Protein AF-A0A7J3AA14-F1 (afdb_monomer_lite)

Radius of gyration: 15.61 Å; chains: 1; bounding box: 32×30×57 Å

pLDDT: mean 88.44, std 18.76, range [37.75, 98.69]

Sequence (100 aa):
MSRGRYKMEKLEDYRTRTLDSYLNDPTFGKTFRDILKFCATPKTKDEIEQYIEKDLGITYEKYKVFAGYFIGALEASGGLRWDKDSRKWVATEVGKKAVS

Foldseek 3Di:
DDDDPPDDPVVVVLLDQALVNCLPPPPCNVVLLVLLVVQQDFAAPVRQQCCCCPVVVDDCVPPVDHSVVSVVSCCSNQQWDQDPVVRTIHGDPVNVVVND

Structure (mmCIF, N/CA/C/O backbone):
data_AF-A0A7J3AA14-F1
#
_entry.id   AF-A0A7J3AA14-F1
#
loop_
_atom_site.group_PDB
_atom_site.id
_atom_site.type_symbol
_atom_site.label_atom_id
_atom_site.label_alt_id
_atom_site.label_comp_id
_atom_site.label_asym_id
_atom_site.label_entity_id
_atom_site.label_seq_id
_atom_site.pdbx_PDB_ins_code
_atom_site.Cartn_x
_atom_site.Cartn_y
_atom_site.Cartn_z
_atom_site.occupancy
_atom_site.B_iso_or_equiv
_atom_site.auth_seq_id
_atom_site.auth_comp_id
_atom_site.auth_asym_id
_atom_site.auth_atom_id
_atom_site.pdbx_PDB_model_num
ATOM 1 N N . MET A 1 1 ? -3.426 -7.110 -48.583 1.00 37.75 1 MET A N 1
ATOM 2 C CA . MET A 1 1 ? -3.070 -5.913 -47.791 1.00 37.75 1 MET A CA 1
ATOM 3 C C . MET A 1 1 ? -3.564 -6.130 -46.371 1.00 37.75 1 MET A C 1
ATOM 5 O O . MET A 1 1 ? -4.766 -6.134 -46.135 1.00 37.75 1 MET A O 1
ATOM 9 N N . SER A 1 2 ? -2.642 -6.461 -45.468 1.00 40.31 2 SER A N 1
ATOM 10 C CA . SER A 1 2 ? -2.931 -6.848 -44.085 1.00 40.31 2 SER A CA 1
ATOM 11 C C . SER A 1 2 ? -3.360 -5.640 -43.256 1.00 40.31 2 SER A C 1
ATOM 13 O O . SER A 1 2 ? -2.662 -4.630 -43.220 1.00 40.31 2 SER A O 1
ATOM 15 N N . ARG A 1 3 ? -4.515 -5.750 -42.591 1.00 47.25 3 ARG A N 1
ATOM 16 C CA . ARG A 1 3 ? -4.997 -4.769 -41.610 1.00 47.25 3 ARG A CA 1
ATOM 17 C C . ARG A 1 3 ? -4.052 -4.759 -40.404 1.00 47.25 3 ARG A C 1
ATOM 19 O O . ARG A 1 3 ? -3.604 -5.813 -39.958 1.00 47.25 3 ARG A O 1
ATOM 26 N N . GLY A 1 4 ? -3.723 -3.559 -39.933 1.00 46.25 4 GLY A N 1
ATOM 27 C CA . GLY A 1 4 ? -2.657 -3.293 -38.971 1.00 46.25 4 GLY A CA 1
ATOM 28 C C . GLY A 1 4 ? -2.792 -4.063 -37.657 1.00 46.25 4 GLY A C 1
ATOM 29 O O . GLY A 1 4 ? -3.688 -3.799 -36.863 1.00 46.25 4 GLY A O 1
ATOM 30 N N . ARG A 1 5 ? -1.826 -4.950 -37.396 1.00 50.88 5 ARG A N 1
ATOM 31 C CA . ARG A 1 5 ? -1.525 -5.545 -36.081 1.00 50.88 5 ARG A CA 1
ATOM 32 C C . ARG A 1 5 ? -0.668 -4.604 -35.216 1.00 50.88 5 ARG A C 1
ATOM 34 O O . ARG A 1 5 ? 0.301 -5.029 -34.610 1.00 50.88 5 ARG A O 1
ATOM 41 N N . TYR A 1 6 ? -0.970 -3.311 -35.190 1.00 48.94 6 TYR A N 1
ATOM 42 C CA . TYR A 1 6 ? -0.150 -2.325 -34.474 1.00 48.94 6 TYR A CA 1
ATOM 43 C C . TYR A 1 6 ? -1.024 -1.420 -33.605 1.00 48.94 6 TYR A C 1
ATOM 45 O O . TYR A 1 6 ? -1.145 -0.239 -33.912 1.00 48.94 6 TYR A O 1
ATOM 53 N N . LYS A 1 7 ? -1.667 -1.969 -32.555 1.00 47.31 7 LYS A N 1
ATOM 54 C CA . LYS A 1 7 ? -2.078 -1.205 -31.344 1.00 47.31 7 LYS A CA 1
ATOM 55 C C . LYS A 1 7 ? -2.819 -1.975 -30.231 1.00 47.31 7 LYS A C 1
ATOM 57 O O . LYS A 1 7 ? -3.464 -1.331 -29.417 1.00 47.31 7 LYS A O 1
ATOM 62 N N . MET A 1 8 ? -2.746 -3.304 -30.147 1.00 38.84 8 MET A N 1
ATOM 63 C CA . MET A 1 8 ? -3.350 -4.040 -29.010 1.00 38.84 8 MET A CA 1
ATOM 64 C C . MET A 1 8 ? -2.323 -4.572 -28.003 1.00 38.84 8 MET A C 1
ATOM 66 O O . MET A 1 8 ? -2.647 -4.733 -26.837 1.00 38.84 8 MET A O 1
ATOM 70 N N . GLU A 1 9 ? -1.060 -4.723 -28.403 1.00 42.16 9 GLU A N 1
ATOM 71 C CA . GLU A 1 9 ? -0.020 -5.342 -27.567 1.00 42.16 9 GLU A CA 1
ATOM 72 C C . GLU A 1 9 ? 0.391 -4.479 -26.354 1.00 42.16 9 GLU A C 1
ATOM 74 O O . GLU A 1 9 ? 0.761 -4.993 -25.309 1.00 42.16 9 GLU A O 1
ATOM 79 N N . LYS A 1 10 ? 0.259 -3.144 -26.442 1.00 41.75 10 LYS A N 1
ATOM 80 C CA . LYS A 1 10 ? 0.667 -2.223 -25.359 1.00 41.75 10 LYS A CA 1
ATOM 81 C C . LYS A 1 10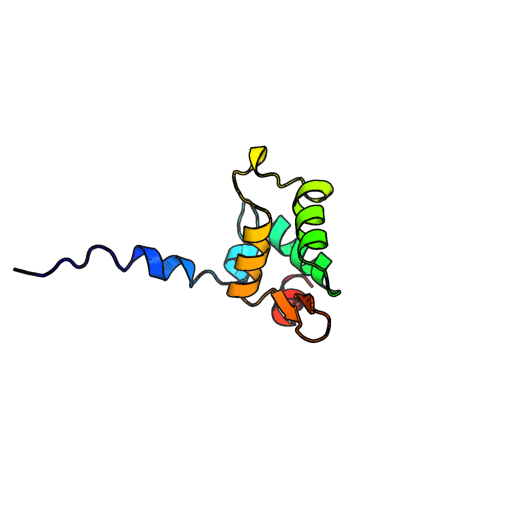 ? -0.359 -2.026 -24.237 1.00 41.75 10 LYS A C 1
ATOM 83 O O . LYS A 1 10 ? -0.016 -1.420 -23.227 1.00 41.75 10 LYS A O 1
ATOM 88 N N . LEU A 1 11 ? -1.604 -2.471 -24.412 1.00 43.41 11 LEU A N 1
ATOM 89 C CA . LEU A 1 11 ? -2.644 -2.368 -23.374 1.00 43.41 11 LEU A CA 1
ATOM 90 C C . LEU A 1 11 ? -2.772 -3.654 -22.549 1.00 43.41 11 LEU A C 1
ATOM 92 O O . LEU A 1 11 ? -3.245 -3.602 -21.415 1.00 43.41 11 LEU A O 1
ATOM 96 N N . GLU A 1 12 ? -2.327 -4.788 -23.090 1.00 44.38 12 GLU A N 1
ATOM 97 C CA . GLU A 1 12 ? -2.372 -6.086 -22.408 1.00 44.38 12 GLU A CA 1
ATOM 98 C C . GLU A 1 12 ? -1.289 -6.219 -21.323 1.00 44.38 12 GLU A C 1
ATOM 100 O O . GLU A 1 12 ? -1.503 -6.913 -20.331 1.00 44.38 12 GLU A O 1
ATOM 105 N N . ASP A 1 13 ? -0.194 -5.462 -21.431 1.00 47.88 13 ASP A N 1
ATOM 106 C CA . ASP A 1 13 ? 0.944 -5.515 -20.500 1.00 47.88 13 ASP A CA 1
ATOM 107 C C . ASP A 1 13 ? 0.665 -4.877 -19.121 1.00 47.88 13 ASP A C 1
ATOM 109 O O . ASP A 1 13 ? 1.344 -5.149 -18.132 1.00 47.88 13 ASP A O 1
ATOM 113 N N . TYR A 1 14 ? -0.375 -4.041 -19.012 1.00 47.16 14 TYR A N 1
ATOM 114 C CA . TYR A 1 14 ? -0.776 -3.439 -17.731 1.00 47.16 14 TYR A CA 1
ATOM 115 C C . TYR A 1 14 ? -1.551 -4.410 -16.823 1.00 47.16 14 TYR A C 1
ATOM 117 O O . TYR A 1 14 ? -1.778 -4.098 -15.654 1.00 47.16 14 TYR A O 1
ATOM 125 N N . ARG A 1 15 ? -1.966 -5.579 -17.336 1.00 52.62 15 ARG A N 1
ATOM 126 C CA . ARG A 1 15 ? -2.755 -6.583 -16.597 1.00 52.62 15 ARG A CA 1
ATOM 127 C C . ARG A 1 15 ? -1.936 -7.753 -16.041 1.00 52.62 15 ARG A C 1
ATOM 129 O O . ARG A 1 15 ? -2.520 -8.632 -15.415 1.00 52.62 15 ARG A O 1
ATOM 136 N N . THR A 1 16 ? -0.621 -7.786 -16.243 1.00 60.56 16 THR A N 1
ATOM 137 C CA . THR A 1 16 ? 0.179 -9.01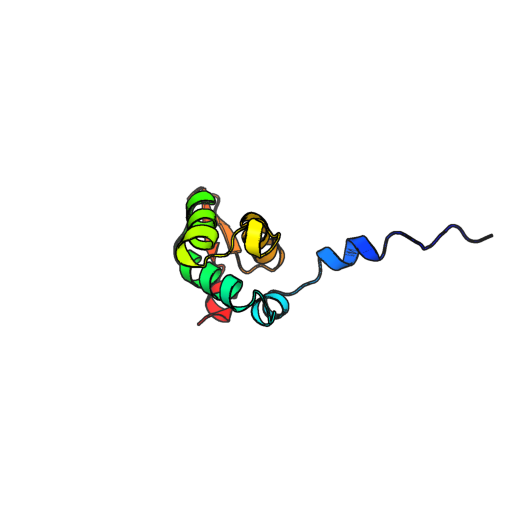8 -16.081 1.00 60.56 16 THR A CA 1
ATOM 138 C C . THR A 1 16 ? 1.291 -8.962 -15.036 1.00 60.56 16 THR A C 1
ATOM 140 O O . THR A 1 16 ? 1.902 -9.999 -14.771 1.00 60.56 16 THR A O 1
ATOM 143 N N . ARG A 1 17 ? 1.567 -7.817 -14.391 1.00 81.44 17 ARG A N 1
ATOM 144 C CA . ARG A 1 17 ? 2.560 -7.801 -13.300 1.00 81.44 17 ARG A CA 1
ATOM 145 C C . ARG A 1 17 ? 2.015 -8.541 -12.080 1.00 81.44 17 ARG A C 1
ATOM 147 O O . ARG A 1 17 ? 0.988 -8.179 -11.509 1.00 81.44 17 ARG A O 1
ATOM 154 N N . THR A 1 18 ? 2.732 -9.586 -11.682 1.00 94.12 18 THR A N 1
ATOM 155 C CA . THR A 1 18 ? 2.446 -10.352 -10.468 1.00 94.12 18 THR A CA 1
ATOM 156 C C . THR A 1 18 ? 2.764 -9.526 -9.226 1.00 94.12 18 THR A C 1
ATOM 158 O O . THR A 1 18 ? 3.554 -8.580 -9.275 1.00 94.12 18 THR A O 1
ATOM 161 N N . LEU A 1 19 ? 2.196 -9.922 -8.085 1.00 95.88 19 LEU A N 1
ATOM 162 C CA . LEU A 1 19 ? 2.541 -9.315 -6.801 1.00 95.88 19 LEU A CA 1
ATOM 163 C C . LEU A 1 19 ? 4.057 -9.365 -6.560 1.00 95.88 19 LEU A C 1
ATOM 165 O O . LEU A 1 19 ? 4.656 -8.351 -6.222 1.00 95.88 19 LEU A O 1
ATOM 169 N N . ASP A 1 20 ? 4.688 -10.511 -6.826 1.00 96.44 20 ASP A N 1
ATOM 170 C CA . ASP A 1 20 ? 6.137 -10.687 -6.693 1.00 96.44 20 ASP A CA 1
ATOM 171 C C . ASP A 1 20 ? 6.939 -9.673 -7.532 1.00 96.44 20 ASP A C 1
ATOM 173 O O . ASP A 1 20 ? 7.867 -9.043 -7.027 1.00 96.44 20 ASP A O 1
ATOM 177 N N . SER A 1 21 ? 6.516 -9.407 -8.775 1.00 96.12 21 SER A N 1
ATOM 178 C CA . SER A 1 21 ? 7.146 -8.396 -9.635 1.00 96.12 21 SER A CA 1
ATOM 179 C C . SER A 1 21 ? 7.083 -6.982 -9.047 1.00 96.12 21 SER A C 1
ATOM 181 O O . SER A 1 21 ? 8.007 -6.193 -9.251 1.00 96.12 21 SER A O 1
ATOM 183 N N . TYR A 1 22 ? 6.010 -6.632 -8.333 1.00 96.44 22 TYR A N 1
ATOM 184 C CA . TYR A 1 22 ? 5.915 -5.342 -7.646 1.00 96.44 22 TYR A CA 1
ATOM 185 C C . TYR A 1 22 ? 6.780 -5.297 -6.390 1.00 96.44 22 TYR A C 1
ATOM 187 O O . TYR A 1 22 ? 7.438 -4.291 -6.137 1.00 96.44 22 TYR A O 1
ATOM 195 N N . LEU A 1 23 ? 6.821 -6.379 -5.613 1.00 97.06 23 LEU A N 1
ATOM 196 C CA .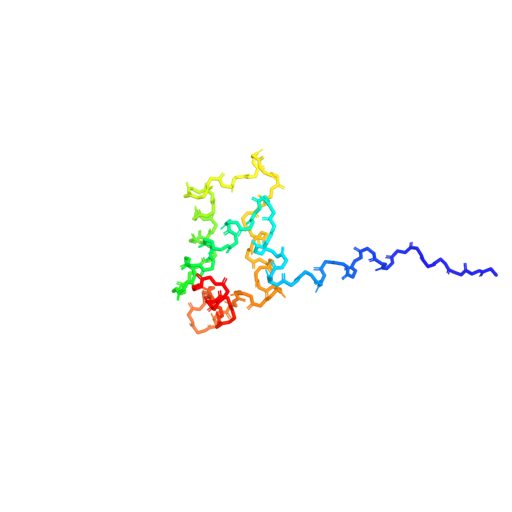 LEU A 1 23 ? 7.633 -6.439 -4.397 1.00 97.06 23 LEU A CA 1
ATOM 197 C C . LEU A 1 23 ? 9.135 -6.435 -4.716 1.00 97.06 23 LEU A C 1
ATOM 199 O O . LEU A 1 23 ? 9.922 -5.854 -3.969 1.00 97.06 23 LEU A O 1
ATOM 203 N N . ASN A 1 24 ? 9.548 -7.024 -5.833 1.00 96.31 24 ASN A N 1
ATOM 204 C CA . ASN A 1 24 ? 10.944 -7.033 -6.278 1.00 96.31 24 ASN A CA 1
ATOM 205 C C . ASN A 1 24 ? 11.332 -5.805 -7.117 1.00 96.31 24 ASN A C 1
ATOM 207 O O . ASN A 1 24 ? 12.464 -5.715 -7.588 1.00 96.31 24 ASN A O 1
ATOM 211 N N . ASP A 1 25 ? 10.425 -4.836 -7.279 1.00 95.81 25 ASP A N 1
ATOM 212 C CA . ASP A 1 25 ? 10.719 -3.582 -7.964 1.00 95.81 25 ASP A CA 1
ATOM 213 C C . ASP A 1 25 ? 11.832 -2.804 -7.224 1.00 95.81 25 ASP A C 1
ATOM 215 O O . ASP A 1 25 ? 11.707 -2.552 -6.019 1.00 95.81 25 ASP A O 1
ATOM 219 N N . PRO A 1 26 ? 12.920 -2.403 -7.907 1.00 96.50 26 PRO A N 1
ATOM 220 C CA . PRO A 1 26 ? 14.066 -1.771 -7.255 1.00 96.50 26 PRO A CA 1
ATOM 221 C C . PRO A 1 26 ? 13.759 -0.364 -6.733 1.00 96.50 26 PRO A C 1
ATOM 223 O O . PRO A 1 26 ? 14.450 0.122 -5.839 1.00 96.50 26 PRO A O 1
ATOM 226 N N . THR A 1 27 ? 12.740 0.305 -7.276 1.00 95.38 27 THR A N 1
ATOM 227 C CA . THR A 1 27 ? 12.366 1.666 -6.878 1.00 95.38 27 THR A CA 1
ATOM 228 C C . THR A 1 27 ? 11.298 1.642 -5.795 1.00 95.38 27 THR A C 1
ATOM 230 O O . THR A 1 27 ? 11.422 2.328 -4.782 1.00 95.38 27 THR A O 1
ATOM 233 N N . PHE A 1 28 ? 10.255 0.838 -5.990 1.00 97.31 28 PHE A N 1
ATOM 234 C CA . PHE A 1 28 ? 9.040 0.895 -5.179 1.00 97.31 28 PHE A CA 1
ATOM 235 C C . PHE A 1 28 ? 8.745 -0.375 -4.385 1.00 97.31 28 PHE A C 1
ATOM 237 O O . PHE A 1 28 ? 7.800 -0.389 -3.596 1.00 97.31 28 PHE A O 1
ATOM 244 N N . GLY A 1 29 ? 9.543 -1.433 -4.523 1.00 97.56 29 GLY A N 1
ATOM 245 C CA . GLY A 1 29 ? 9.278 -2.712 -3.863 1.00 97.56 29 GLY A CA 1
ATOM 246 C C . GLY A 1 29 ? 9.185 -2.602 -2.342 1.00 97.56 29 GLY A C 1
ATOM 247 O O . GLY A 1 29 ? 8.338 -3.241 -1.716 1.00 97.56 29 GLY A O 1
ATOM 248 N N . LYS A 1 30 ? 9.998 -1.729 -1.729 1.00 97.81 30 LYS A N 1
ATOM 249 C CA . LYS A 1 30 ? 9.877 -1.413 -0.296 1.00 97.81 30 LYS A CA 1
ATOM 250 C C . LYS A 1 30 ? 8.538 -0.740 0.024 1.00 97.81 30 LYS A C 1
ATOM 252 O O . LYS A 1 30 ? 7.863 -1.184 0.944 1.00 97.81 30 LYS A O 1
ATOM 257 N N . THR A 1 31 ? 8.128 0.262 -0.754 1.00 98.25 31 THR A N 1
ATOM 258 C CA . THR A 1 31 ? 6.839 0.954 -0.591 1.00 98.25 31 THR A CA 1
ATOM 259 C C . THR A 1 31 ? 5.667 -0.023 -0.670 1.00 98.25 31 THR A C 1
ATOM 261 O O . THR A 1 31 ? 4.800 -0.007 0.199 1.00 98.25 31 THR A O 1
ATOM 264 N N . PHE A 1 32 ? 5.664 -0.934 -1.648 1.00 98.50 32 PHE A N 1
ATOM 265 C CA . PHE A 1 32 ? 4.630 -1.966 -1.756 1.00 98.50 32 PHE A CA 1
ATOM 266 C C . PHE A 1 32 ? 4.582 -2.888 -0.530 1.00 98.50 32 PHE A C 1
ATOM 268 O O . PHE A 1 32 ? 3.498 -3.143 -0.001 1.00 98.50 32 PHE A O 1
ATOM 275 N N . ARG A 1 33 ? 5.741 -3.349 -0.036 1.00 98.62 33 ARG A N 1
ATOM 276 C CA . ARG A 1 33 ? 5.820 -4.159 1.193 1.00 98.62 33 ARG A CA 1
ATOM 277 C C . ARG A 1 33 ? 5.283 -3.412 2.413 1.00 98.62 33 ARG A C 1
ATOM 279 O O . ARG A 1 33 ? 4.535 -3.990 3.198 1.00 98.62 33 ARG A O 1
ATOM 286 N N . ASP A 1 34 ? 5.653 -2.146 2.566 1.00 98.69 34 ASP A N 1
ATOM 287 C CA . ASP A 1 34 ? 5.249 -1.327 3.709 1.00 98.69 34 ASP A CA 1
ATOM 288 C C . ASP A 1 34 ? 3.732 -1.073 3.706 1.00 98.69 34 ASP A C 1
ATOM 290 O O . ASP A 1 34 ? 3.088 -1.202 4.746 1.00 98.69 34 ASP A O 1
ATOM 294 N N . ILE A 1 35 ? 3.126 -0.833 2.536 1.00 98.62 35 ILE A N 1
ATOM 295 C CA . ILE A 1 35 ? 1.665 -0.694 2.404 1.00 98.62 35 ILE A CA 1
ATOM 296 C C . ILE A 1 35 ? 0.945 -1.993 2.787 1.00 98.62 35 ILE A C 1
ATOM 298 O O . ILE A 1 35 ? -0.048 -1.944 3.515 1.00 98.62 35 ILE A O 1
ATOM 302 N N . LEU A 1 36 ? 1.431 -3.158 2.341 1.00 98.62 36 LEU A N 1
ATOM 303 C CA . LEU A 1 36 ? 0.835 -4.451 2.707 1.00 98.62 36 LEU A CA 1
ATOM 304 C C . LEU A 1 36 ? 0.884 -4.695 4.219 1.00 98.62 36 LEU A C 1
ATOM 306 O O . LEU A 1 36 ? -0.110 -5.136 4.796 1.00 98.62 36 LEU A O 1
ATOM 310 N N . LYS A 1 37 ? 2.003 -4.356 4.870 1.00 98.50 37 LYS A N 1
ATOM 311 C CA . LYS A 1 37 ? 2.135 -4.428 6.333 1.00 98.50 37 LYS A CA 1
ATOM 312 C C . LYS A 1 37 ? 1.185 -3.456 7.034 1.00 98.50 37 LYS A C 1
ATOM 314 O O . LYS A 1 37 ? 0.505 -3.847 7.979 1.00 98.50 37 LYS A O 1
ATOM 319 N N . PHE A 1 38 ? 1.082 -2.219 6.551 1.00 98.50 38 PHE A N 1
ATOM 320 C CA . PHE A 1 38 ? 0.166 -1.216 7.099 1.00 98.50 38 PHE A CA 1
ATOM 321 C C . PHE A 1 38 ? -1.305 -1.648 6.986 1.00 98.50 38 PHE A C 1
ATOM 323 O O . PHE A 1 38 ? -2.089 -1.469 7.922 1.00 98.50 38 PHE A O 1
ATOM 330 N N . CYS A 1 39 ? -1.657 -2.299 5.876 1.00 98.38 39 CYS A N 1
ATOM 331 C CA . CYS A 1 39 ? -2.989 -2.839 5.609 1.00 98.38 39 CYS A CA 1
ATOM 332 C C . CYS A 1 39 ? -3.225 -4.238 6.204 1.00 98.38 39 CYS A C 1
ATOM 334 O O . CYS A 1 39 ? -4.243 -4.864 5.895 1.00 98.38 39 CYS A O 1
ATOM 336 N N . ALA A 1 40 ? -2.337 -4.746 7.071 1.00 97.31 40 ALA A N 1
ATOM 337 C CA . ALA A 1 40 ? -2.596 -5.968 7.843 1.00 97.31 40 ALA A CA 1
ATOM 338 C C . ALA A 1 40 ? -3.870 -5.839 8.700 1.00 97.31 40 ALA A C 1
ATOM 340 O O . ALA A 1 40 ? -4.544 -6.832 8.977 1.00 97.31 40 ALA A O 1
ATOM 341 N N . THR A 1 41 ? -4.220 -4.600 9.056 1.00 96.50 41 THR A N 1
ATOM 342 C CA . THR A 1 41 ? -5.537 -4.205 9.568 1.00 96.50 41 THR A CA 1
ATOM 343 C C . THR A 1 41 ? -6.255 -3.336 8.529 1.00 96.50 41 THR A C 1
ATOM 345 O O . THR A 1 41 ? -5.573 -2.612 7.803 1.00 96.50 41 THR A O 1
ATOM 348 N N . PRO A 1 42 ? -7.599 -3.367 8.432 1.00 98.06 42 PRO A N 1
ATOM 349 C CA . PRO A 1 42 ? -8.321 -2.591 7.424 1.00 98.06 42 PRO A CA 1
ATOM 350 C C . PRO A 1 42 ? -8.075 -1.075 7.519 1.00 98.06 42 PRO A C 1
ATOM 352 O O . PRO A 1 42 ? -8.193 -0.494 8.603 1.00 98.06 42 PRO A O 1
ATOM 355 N N . LYS A 1 43 ? -7.803 -0.427 6.379 1.00 98.56 43 LYS A N 1
ATOM 356 C CA . LYS A 1 43 ? -7.527 1.014 6.235 1.00 98.56 43 LYS A CA 1
ATOM 357 C C . LYS A 1 43 ? -8.422 1.672 5.193 1.00 98.56 43 LYS A C 1
ATOM 359 O O . LYS A 1 43 ? -8.759 1.086 4.169 1.00 98.56 43 LYS A O 1
ATOM 364 N N . THR A 1 44 ? -8.805 2.913 5.426 1.00 98.38 44 THR A N 1
ATOM 365 C CA . THR A 1 44 ? -9.424 3.755 4.400 1.00 98.38 44 THR A CA 1
ATOM 366 C C . THR A 1 44 ? -8.404 4.115 3.320 1.00 98.38 44 THR A C 1
ATOM 368 O O . THR A 1 44 ? -7.194 4.014 3.524 1.00 98.38 44 THR A O 1
ATOM 371 N N . LYS A 1 45 ? -8.899 4.542 2.154 1.00 97.56 45 LYS A N 1
ATOM 372 C CA . LYS A 1 45 ? -8.041 5.040 1.075 1.00 97.56 45 LYS A CA 1
ATOM 373 C C . LYS A 1 45 ? -7.186 6.217 1.563 1.00 97.56 45 LYS A C 1
ATOM 375 O O . LYS A 1 45 ? -5.974 6.175 1.403 1.00 97.56 45 LYS A O 1
ATOM 380 N N . ASP A 1 46 ? -7.809 7.185 2.229 1.00 98.06 46 ASP A N 1
ATOM 381 C CA . ASP A 1 46 ? -7.139 8.389 2.726 1.00 98.06 46 ASP A CA 1
ATOM 382 C C . ASP A 1 46 ? -6.036 8.062 3.744 1.00 98.06 46 ASP A C 1
ATOM 384 O O . ASP A 1 46 ? -4.959 8.645 3.678 1.00 98.06 46 ASP A O 1
ATOM 388 N N . GLU A 1 47 ? -6.252 7.098 4.651 1.00 98.56 47 GLU A N 1
ATOM 389 C CA . GLU A 1 47 ? -5.204 6.638 5.579 1.00 98.56 47 GLU A CA 1
ATOM 390 C C . GLU A 1 47 ? -3.992 6.061 4.833 1.00 98.56 47 GLU A C 1
ATOM 392 O O . GLU A 1 47 ? -2.853 6.315 5.221 1.00 98.56 47 GLU A O 1
ATOM 397 N N . ILE A 1 48 ? -4.219 5.295 3.760 1.00 98.56 48 ILE A N 1
ATOM 398 C CA . ILE A 1 48 ? -3.135 4.719 2.954 1.00 98.56 48 ILE A CA 1
ATOM 399 C C . ILE A 1 48 ? -2.410 5.811 2.166 1.00 98.56 48 ILE A C 1
ATOM 401 O O . ILE A 1 48 ? -1.183 5.828 2.147 1.00 98.56 48 ILE A O 1
ATOM 405 N N . GLU A 1 49 ? -3.141 6.726 1.528 1.00 97.75 49 GLU A N 1
ATOM 406 C CA . GLU A 1 49 ? -2.536 7.818 0.758 1.00 97.75 49 GLU A CA 1
ATOM 407 C C . GLU A 1 49 ? -1.706 8.738 1.661 1.00 97.75 49 GLU A C 1
ATOM 409 O O . GLU A 1 49 ? -0.563 9.052 1.330 1.00 97.75 49 GLU A O 1
ATOM 414 N N . GLN A 1 50 ? -2.209 9.062 2.856 1.00 98.00 50 GLN A N 1
ATOM 415 C CA . GLN A 1 50 ? -1.449 9.817 3.852 1.00 98.00 50 GLN A CA 1
ATOM 416 C C . GLN A 1 50 ? -0.197 9.073 4.317 1.00 98.00 50 GLN A C 1
ATOM 418 O O . GLN A 1 50 ? 0.857 9.696 4.409 1.00 98.00 50 GLN A O 1
ATOM 423 N N . TYR A 1 51 ? -0.284 7.765 4.567 1.00 98.44 51 TYR A N 1
ATOM 424 C CA . TYR A 1 51 ? 0.877 6.954 4.940 1.00 98.44 51 TYR A CA 1
ATOM 425 C C . TYR A 1 51 ? 1.955 6.956 3.843 1.00 98.44 51 TYR A C 1
ATOM 427 O O . TYR A 1 51 ? 3.145 7.126 4.113 1.00 98.44 51 TYR A O 1
ATOM 435 N N . ILE A 1 52 ? 1.547 6.828 2.579 1.00 97.88 52 ILE A N 1
ATOM 436 C CA . ILE A 1 52 ? 2.455 6.853 1.424 1.00 97.88 52 ILE A CA 1
ATOM 437 C C . ILE A 1 52 ? 3.166 8.209 1.305 1.00 97.88 52 ILE A C 1
ATOM 439 O O . ILE A 1 52 ? 4.382 8.262 1.103 1.00 97.88 52 ILE A O 1
ATOM 443 N N . GLU A 1 53 ? 2.429 9.307 1.434 1.00 96.62 53 GLU A N 1
ATOM 444 C CA . GLU A 1 53 ? 2.978 10.644 1.214 1.00 96.62 53 GLU A CA 1
ATOM 445 C C . GLU A 1 53 ? 3.773 11.161 2.416 1.00 96.62 53 GLU A C 1
ATOM 447 O O . GLU A 1 53 ? 4.864 11.705 2.236 1.00 96.62 53 GLU A O 1
ATOM 452 N N . LYS A 1 54 ? 3.255 10.989 3.637 1.00 96.56 54 LYS A N 1
ATOM 453 C CA . LYS A 1 54 ? 3.822 11.591 4.853 1.00 96.56 54 LYS A CA 1
ATOM 454 C C . LYS A 1 54 ? 4.873 10.712 5.513 1.00 96.56 54 LYS A C 1
ATOM 456 O O . LYS A 1 54 ? 5.934 11.216 5.867 1.00 96.56 54 LYS A O 1
ATOM 461 N N . ASP A 1 55 ? 4.598 9.420 5.663 1.00 96.94 55 ASP A N 1
ATOM 462 C CA . ASP A 1 55 ? 5.493 8.505 6.377 1.00 96.94 55 ASP A CA 1
ATOM 463 C C . ASP A 1 55 ? 6.532 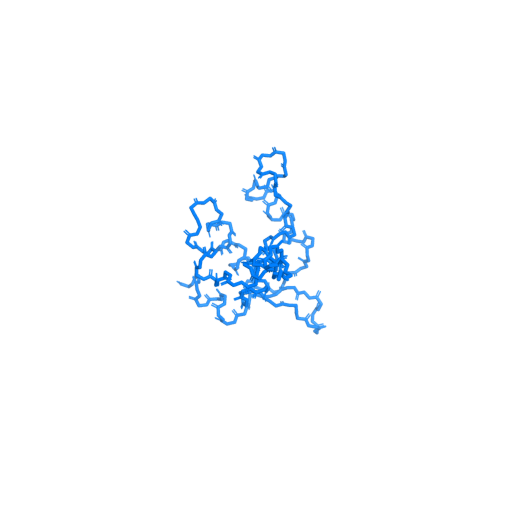7.879 5.440 1.00 96.94 55 ASP A C 1
ATOM 465 O O . ASP A 1 55 ? 7.708 7.777 5.790 1.00 96.94 55 ASP A O 1
ATOM 469 N N . LEU A 1 56 ? 6.127 7.486 4.225 1.00 96.69 56 LEU A N 1
ATOM 470 C CA . LEU A 1 56 ? 7.046 6.905 3.235 1.00 96.69 56 LEU A CA 1
ATOM 471 C C . LEU A 1 56 ? 7.714 7.960 2.336 1.00 96.69 56 LEU A C 1
ATOM 473 O O . LEU A 1 56 ? 8.670 7.643 1.622 1.00 96.69 56 LEU A O 1
ATOM 477 N N . GLY A 1 57 ? 7.241 9.211 2.368 1.00 95.88 57 GLY A N 1
ATOM 478 C CA . GLY A 1 57 ? 7.821 10.323 1.611 1.00 95.88 57 GLY A CA 1
ATOM 479 C C . GLY A 1 57 ? 7.702 10.164 0.093 1.00 95.88 57 GLY A C 1
ATOM 480 O O . GLY A 1 57 ? 8.554 10.671 -0.649 1.00 95.88 57 GLY A O 1
ATOM 481 N N . ILE A 1 58 ? 6.699 9.418 -0.380 1.00 95.56 58 ILE A N 1
ATOM 482 C CA . ILE A 1 58 ? 6.435 9.196 -1.802 1.00 95.56 58 ILE A CA 1
ATOM 483 C C . ILE A 1 58 ? 5.426 10.239 -2.280 1.00 95.56 58 ILE A C 1
ATOM 485 O O . ILE A 1 58 ? 4.223 10.004 -2.281 1.00 95.56 58 ILE A O 1
ATOM 489 N N . THR A 1 59 ? 5.929 11.404 -2.688 1.00 94.75 59 THR A N 1
ATOM 490 C CA . THR A 1 59 ? 5.099 12.482 -3.243 1.00 94.75 59 THR A CA 1
ATOM 491 C C . THR A 1 59 ? 5.175 12.530 -4.768 1.00 94.75 59 THR A C 1
ATOM 493 O O . THR A 1 59 ? 6.162 12.094 -5.384 1.00 94.75 59 THR A O 1
ATOM 496 N N . TYR A 1 60 ? 4.149 13.107 -5.397 1.00 92.25 60 TYR A N 1
ATOM 497 C CA . TYR A 1 60 ? 4.109 13.276 -6.849 1.00 92.25 60 TYR A CA 1
ATOM 498 C C . TYR A 1 60 ? 5.254 14.165 -7.359 1.00 92.25 60 TYR A C 1
ATOM 500 O O . TYR A 1 60 ? 5.818 13.913 -8.424 1.00 92.25 60 TYR A O 1
ATOM 508 N N . GLU A 1 61 ? 5.669 15.179 -6.603 1.00 94.56 61 GLU A N 1
ATOM 509 C CA . GLU A 1 61 ? 6.754 16.089 -6.986 1.00 94.56 61 GLU A CA 1
ATOM 510 C C . GLU A 1 61 ? 8.063 15.329 -7.185 1.00 94.56 61 GLU A C 1
ATOM 512 O O . GLU A 1 61 ? 8.762 15.577 -8.172 1.00 94.56 61 GLU A O 1
ATOM 517 N N . LYS A 1 62 ? 8.344 14.381 -6.284 1.00 94.31 62 LYS A N 1
ATOM 518 C CA . LYS A 1 62 ? 9.585 13.608 -6.242 1.00 94.31 62 LYS A CA 1
ATOM 519 C C . LYS A 1 62 ? 9.580 12.423 -7.202 1.00 94.31 62 LYS A C 1
ATOM 521 O O . LYS A 1 62 ? 10.579 12.193 -7.875 1.00 94.31 62 LYS A O 1
ATOM 526 N N . TYR A 1 63 ? 8.474 11.683 -7.273 1.00 94.56 63 TYR A N 1
ATOM 527 C CA . TYR A 1 63 ? 8.430 10.402 -7.988 1.00 94.56 63 TYR A CA 1
ATOM 528 C C . TYR A 1 63 ? 7.535 10.392 -9.225 1.00 94.56 63 TYR A C 1
ATOM 530 O O . TYR A 1 63 ? 7.571 9.423 -9.976 1.00 94.56 63 TYR A O 1
ATOM 538 N N . LYS A 1 64 ? 6.742 11.446 -9.459 1.00 95.50 64 LYS A N 1
ATOM 539 C CA . LYS A 1 64 ? 5.771 11.536 -10.568 1.00 95.50 64 LYS A CA 1
ATOM 540 C C . LYS A 1 64 ? 4.759 10.383 -10.589 1.00 95.50 64 LYS A C 1
ATOM 542 O O . LYS A 1 64 ? 4.274 9.989 -11.645 1.00 95.50 64 LYS A O 1
ATOM 547 N N . VAL A 1 65 ? 4.422 9.864 -9.408 1.00 93.44 65 VAL A N 1
ATOM 548 C CA . VAL A 1 65 ? 3.457 8.779 -9.195 1.00 93.44 65 VAL A CA 1
ATOM 549 C C . VAL A 1 65 ? 2.500 9.190 -8.077 1.00 93.44 65 VAL A C 1
ATOM 551 O O . VAL A 1 65 ? 2.939 9.699 -7.050 1.00 93.44 65 VAL A O 1
ATOM 554 N N . PHE A 1 66 ? 1.198 8.986 -8.284 1.00 94.06 66 PHE A N 1
ATOM 555 C CA . PHE A 1 66 ? 0.166 9.252 -7.275 1.00 94.06 66 PHE A CA 1
ATOM 556 C C . PHE A 1 66 ? 0.041 8.091 -6.288 1.00 94.06 66 PHE A C 1
ATOM 558 O O . PHE A 1 66 ? 0.143 6.936 -6.694 1.00 94.06 66 PHE A O 1
ATOM 565 N N . ALA A 1 67 ? -0.279 8.366 -5.023 1.00 93.81 67 ALA A N 1
ATOM 566 C CA . ALA A 1 67 ? -0.460 7.330 -4.003 1.00 93.81 67 ALA A CA 1
ATOM 567 C C . ALA A 1 67 ? -1.495 6.252 -4.403 1.00 93.81 67 ALA A C 1
ATOM 569 O O . ALA A 1 67 ? -1.270 5.055 -4.207 1.00 93.81 67 ALA A O 1
ATOM 570 N N . GLY A 1 68 ? -2.574 6.650 -5.086 1.00 95.19 68 GLY A N 1
ATOM 571 C CA . GLY A 1 68 ? -3.578 5.727 -5.623 1.00 95.19 68 GLY A CA 1
ATOM 572 C C . GLY A 1 68 ? -3.040 4.672 -6.606 1.00 95.19 68 GLY A C 1
ATOM 573 O O . GLY A 1 68 ? -3.647 3.607 -6.729 1.00 95.19 68 GLY A O 1
ATOM 574 N N . TYR A 1 69 ? -1.890 4.904 -7.257 1.00 96.38 69 TYR A N 1
ATOM 575 C CA . TYR A 1 69 ? -1.226 3.897 -8.100 1.00 96.38 69 TYR A CA 1
ATOM 576 C C . TYR A 1 69 ? -0.896 2.631 -7.309 1.00 96.38 69 TYR A C 1
ATOM 578 O O . TYR A 1 69 ? -1.141 1.525 -7.787 1.00 96.38 69 TYR A O 1
ATOM 586 N N . PHE A 1 70 ? -0.375 2.781 -6.089 1.00 98.00 70 PHE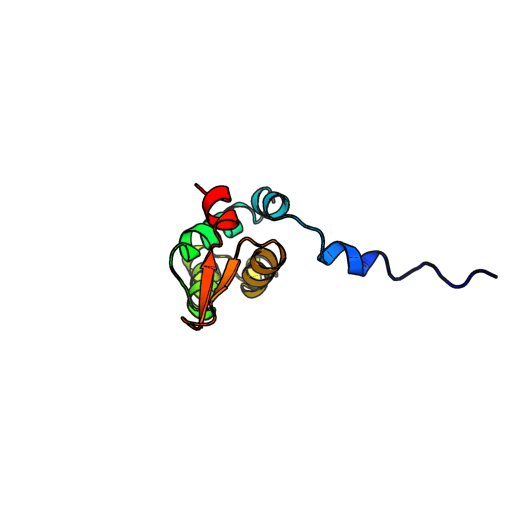 A N 1
ATOM 587 C CA . PHE A 1 70 ? 0.051 1.641 -5.283 1.00 98.00 70 PHE A CA 1
ATOM 588 C C . PHE A 1 70 ? -1.138 0.787 -4.845 1.00 98.00 70 PHE A C 1
ATOM 590 O O . PHE A 1 70 ? -1.059 -0.439 -4.884 1.00 98.00 70 PHE A O 1
ATOM 597 N N . ILE A 1 71 ? -2.252 1.433 -4.487 1.00 97.88 71 ILE A N 1
ATOM 598 C CA . ILE A 1 71 ? -3.495 0.750 -4.116 1.00 97.88 71 ILE A CA 1
ATOM 599 C C . ILE A 1 71 ? -4.012 -0.064 -5.305 1.00 97.88 71 ILE A C 1
ATOM 601 O O . ILE A 1 71 ? -4.232 -1.265 -5.167 1.00 97.88 71 ILE A O 1
ATOM 605 N N . GLY A 1 72 ? -4.130 0.560 -6.483 1.00 96.50 72 GLY A N 1
ATOM 606 C CA . GLY A 1 72 ? -4.608 -0.116 -7.692 1.00 96.50 72 GLY A CA 1
ATOM 607 C C . GLY A 1 72 ? -3.691 -1.255 -8.149 1.00 96.50 72 GLY A C 1
ATOM 608 O O . GLY A 1 72 ? -4.175 -2.317 -8.529 1.00 96.50 72 GLY A O 1
ATOM 609 N N . ALA A 1 73 ? -2.369 -1.080 -8.064 1.00 96.69 73 ALA A N 1
ATOM 610 C CA . ALA A 1 73 ? -1.405 -2.124 -8.410 1.00 96.69 73 ALA A CA 1
ATOM 611 C C . ALA A 1 73 ? -1.473 -3.324 -7.448 1.00 96.69 73 ALA A C 1
ATOM 613 O O . ALA A 1 73 ? -1.441 -4.476 -7.887 1.00 96.69 73 ALA A O 1
ATOM 614 N N . LEU A 1 74 ? -1.609 -3.081 -6.140 1.00 97.88 74 LEU A N 1
ATOM 615 C CA . LEU A 1 74 ? -1.765 -4.153 -5.153 1.00 97.88 74 LEU A CA 1
ATOM 616 C C . LEU A 1 74 ? -3.129 -4.839 -5.244 1.00 97.88 74 LEU A C 1
ATOM 618 O O . LEU A 1 74 ? -3.202 -6.044 -5.028 1.00 97.88 74 LEU A O 1
ATOM 622 N N . GLU A 1 75 ? -4.196 -4.113 -5.568 1.00 97.69 75 GLU A N 1
ATOM 623 C CA . GLU A 1 75 ? -5.502 -4.715 -5.842 1.00 97.69 75 GLU A CA 1
ATOM 624 C C . GLU A 1 75 ? -5.442 -5.621 -7.077 1.00 97.69 75 GLU A C 1
ATOM 626 O O . GLU A 1 75 ? -5.789 -6.799 -6.999 1.00 97.69 75 GLU A O 1
ATOM 631 N N . ALA A 1 76 ? -4.931 -5.105 -8.199 1.00 96.00 76 ALA A N 1
ATOM 632 C CA . ALA A 1 76 ? -4.847 -5.842 -9.459 1.00 96.00 76 ALA A CA 1
ATOM 633 C C . ALA A 1 76 ? -3.963 -7.097 -9.362 1.00 96.00 76 ALA A C 1
ATOM 635 O O . ALA A 1 76 ? -4.244 -8.104 -10.007 1.00 96.00 76 ALA A O 1
ATOM 636 N N . SER A 1 77 ? -2.915 -7.052 -8.535 1.00 95.75 77 SER A N 1
ATOM 637 C CA . SER A 1 77 ? -2.017 -8.186 -8.285 1.00 95.75 77 SER A CA 1
ATOM 638 C C . SER A 1 77 ? -2.473 -9.112 -7.147 1.00 95.75 77 SER A C 1
ATOM 640 O O . SER A 1 77 ? -1.803 -10.106 -6.860 1.00 95.75 77 SER A O 1
ATOM 642 N N . GLY A 1 78 ? -3.604 -8.816 -6.497 1.00 97.19 78 GLY A N 1
ATOM 643 C CA . GLY A 1 78 ? -4.191 -9.635 -5.434 1.00 97.19 78 GLY A CA 1
ATOM 644 C C . GLY A 1 78 ? -3.546 -9.482 -4.052 1.00 97.19 78 GLY A C 1
ATOM 645 O O . GLY A 1 78 ? -3.844 -10.274 -3.158 1.00 97.19 78 GLY A O 1
ATOM 646 N N . GLY A 1 79 ? -2.678 -8.489 -3.843 1.00 97.88 79 GLY A N 1
ATOM 647 C CA . GLY A 1 79 ? -2.085 -8.165 -2.540 1.00 97.88 79 GLY A CA 1
ATOM 648 C C . GLY A 1 79 ? -3.038 -7.416 -1.598 1.00 97.88 79 GLY A C 1
ATOM 649 O O . GLY A 1 79 ? -3.052 -7.685 -0.395 1.00 97.88 79 GLY A O 1
ATOM 650 N N . LEU A 1 80 ? -3.874 -6.526 -2.139 1.00 98.19 80 LEU A N 1
ATOM 651 C CA . LEU A 1 80 ? -4.946 -5.833 -1.415 1.00 98.19 80 LEU A CA 1
ATOM 652 C C . LEU A 1 80 ? -6.319 -6.238 -1.955 1.00 98.19 80 LEU A C 1
ATOM 654 O O . LEU A 1 80 ? -6.456 -6.666 -3.098 1.00 98.19 80 LEU A O 1
ATOM 658 N N . ARG A 1 81 ? -7.353 -6.062 -1.133 1.00 98.19 81 ARG A N 1
ATOM 659 C CA . ARG A 1 81 ? -8.753 -6.109 -1.568 1.00 98.19 81 ARG A CA 1
ATOM 660 C C . ARG A 1 81 ? -9.575 -5.033 -0.874 1.00 98.19 81 ARG A C 1
ATOM 662 O O . ARG A 1 81 ? -9.289 -4.685 0.274 1.00 98.19 81 ARG A O 1
ATOM 669 N N . TRP A 1 82 ? -10.627 -4.573 -1.542 1.00 97.81 82 TRP A N 1
ATOM 670 C CA . TRP A 1 82 ? -11.685 -3.796 -0.908 1.00 97.81 82 TRP A CA 1
ATOM 671 C C . TRP A 1 82 ? -12.602 -4.718 -0.099 1.00 97.81 82 TRP A C 1
ATOM 673 O O . TRP A 1 82 ? -13.290 -5.578 -0.655 1.00 97.81 82 TRP A O 1
ATOM 683 N N . ASP A 1 83 ? -12.607 -4.547 1.217 1.00 95.75 83 ASP A N 1
ATOM 684 C CA . ASP A 1 83 ? -13.546 -5.208 2.110 1.00 95.75 83 ASP A CA 1
ATOM 685 C C . ASP A 1 83 ? -14.878 -4.450 2.123 1.00 95.75 83 ASP A C 1
ATOM 687 O O . ASP A 1 83 ? -14.950 -3.280 2.510 1.00 95.75 83 ASP A O 1
ATOM 691 N N . LYS A 1 84 ? -15.944 -5.117 1.673 1.00 93.19 84 LYS A N 1
ATOM 692 C CA . LYS A 1 84 ? -17.265 -4.498 1.503 1.00 93.19 84 LYS A CA 1
ATOM 693 C C . LYS A 1 84 ? -17.951 -4.214 2.836 1.00 93.19 84 LYS A C 1
ATOM 695 O O . LYS A 1 84 ? -18.682 -3.229 2.911 1.00 93.19 84 LYS A O 1
ATOM 700 N N . ASP A 1 85 ? -17.677 -5.019 3.859 1.00 94.56 85 ASP A N 1
ATOM 701 C CA . ASP A 1 85 ? -18.336 -4.911 5.161 1.00 94.56 85 ASP A CA 1
ATOM 702 C C . ASP A 1 85 ? -17.782 -3.724 5.953 1.00 94.56 85 ASP A C 1
ATOM 704 O O . ASP A 1 85 ? -18.535 -2.865 6.413 1.00 94.56 85 ASP A O 1
ATOM 708 N N . SER A 1 86 ? -16.453 -3.613 6.047 1.00 93.88 86 SER A N 1
ATOM 709 C CA . SER A 1 86 ? -15.811 -2.471 6.711 1.00 93.88 86 SER A CA 1
ATOM 710 C C . SER A 1 86 ? -15.663 -1.233 5.823 1.00 93.88 86 SER A C 1
ATOM 712 O O . SER A 1 86 ? -15.334 -0.161 6.335 1.00 93.88 86 SER A O 1
ATOM 714 N N . ARG A 1 87 ? -15.905 -1.360 4.508 1.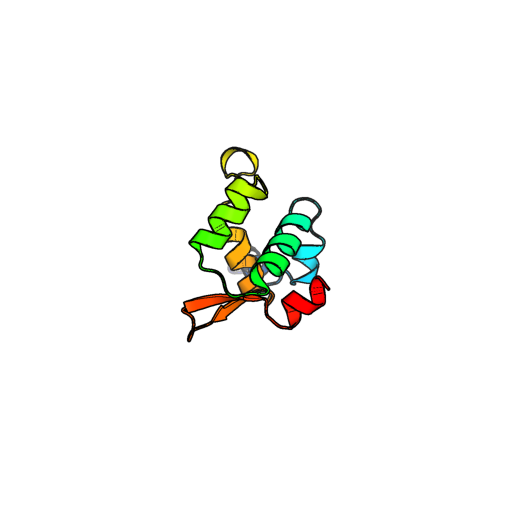00 95.62 87 ARG A N 1
ATOM 715 C CA . ARG A 1 87 ? -15.641 -0.329 3.488 1.00 95.62 87 ARG A CA 1
ATOM 716 C C . ARG A 1 87 ? -14.205 0.199 3.557 1.00 95.62 87 ARG A C 1
ATOM 718 O O . ARG A 1 87 ? -13.973 1.412 3.565 1.00 95.62 87 ARG A O 1
ATOM 725 N N . LYS A 1 88 ? -13.245 -0.717 3.650 1.00 98.38 88 LYS A N 1
ATOM 726 C CA . LYS A 1 88 ? -11.817 -0.421 3.800 1.00 98.38 88 LYS A CA 1
ATOM 727 C C . LYS A 1 88 ? -10.970 -1.381 2.973 1.00 98.38 88 LYS A C 1
ATOM 729 O O . LYS A 1 88 ? -11.388 -2.481 2.635 1.00 98.38 88 LYS A O 1
ATOM 734 N N . TRP A 1 89 ? -9.754 -0.968 2.665 1.00 98.50 89 TRP A N 1
ATOM 735 C CA . TRP A 1 89 ? -8.725 -1.801 2.062 1.00 98.50 89 TRP A CA 1
ATOM 736 C C . TRP A 1 89 ? -8.061 -2.678 3.113 1.00 98.50 89 TRP A C 1
ATOM 738 O O . TRP A 1 89 ? -7.726 -2.211 4.201 1.00 98.50 89 TRP A O 1
ATOM 748 N N . VAL A 1 90 ? -7.833 -3.943 2.782 1.00 98.56 90 VAL A N 1
ATOM 749 C CA . VAL A 1 90 ? -7.148 -4.893 3.662 1.00 98.56 90 VAL A CA 1
ATOM 750 C C . VAL A 1 90 ? -6.203 -5.774 2.855 1.00 98.56 90 VAL A C 1
ATOM 752 O O . VAL A 1 90 ? -6.508 -6.149 1.718 1.00 98.56 90 VAL A O 1
ATOM 755 N N . ALA A 1 91 ? -5.059 -6.117 3.445 1.00 98.50 91 ALA A N 1
ATOM 756 C CA . ALA A 1 91 ? -4.150 -7.105 2.885 1.00 98.50 91 ALA A CA 1
ATOM 757 C C . ALA A 1 91 ? -4.846 -8.464 2.783 1.00 98.50 91 ALA A C 1
ATOM 759 O O . ALA A 1 91 ? -5.458 -8.951 3.740 1.00 98.50 91 ALA A O 1
ATOM 760 N N . THR A 1 92 ? -4.757 -9.082 1.609 1.00 98.44 92 THR A N 1
ATOM 761 C CA . THR A 1 92 ? -5.231 -10.452 1.407 1.00 98.44 92 THR A CA 1
ATOM 762 C C . THR A 1 92 ? -4.299 -11.437 2.112 1.00 98.44 92 THR A C 1
ATOM 764 O O . THR A 1 92 ? -3.189 -11.091 2.515 1.00 98.44 92 THR A O 1
ATOM 767 N N . GLU A 1 93 ? -4.705 -12.701 2.214 1.00 97.81 93 GLU A N 1
ATOM 768 C CA . GLU A 1 93 ? -3.814 -13.752 2.722 1.00 97.81 93 GLU A CA 1
ATOM 769 C C . GLU A 1 93 ? -2.547 -13.908 1.867 1.00 97.81 93 GLU A C 1
ATOM 771 O O . GLU A 1 93 ? -1.474 -14.179 2.400 1.00 97.81 93 GLU A O 1
ATOM 776 N N . VAL A 1 94 ? -2.646 -13.677 0.553 1.00 96.88 94 VAL A N 1
ATOM 777 C CA . VAL A 1 94 ? -1.488 -13.660 -0.352 1.00 96.88 94 VAL A CA 1
ATOM 778 C C . VAL A 1 94 ? -0.569 -12.484 -0.014 1.00 96.88 94 VAL A C 1
ATOM 780 O O . VAL A 1 94 ? 0.632 -12.681 0.161 1.00 96.88 94 VAL A O 1
ATOM 783 N N . GLY A 1 95 ? -1.132 -11.283 0.149 1.00 97.50 95 GLY A N 1
ATOM 784 C CA . GLY A 1 95 ? -0.384 -10.079 0.513 1.00 97.50 95 GLY A CA 1
ATOM 785 C C . GLY A 1 95 ? 0.334 -10.206 1.856 1.00 97.50 95 GLY A C 1
ATOM 786 O O . GLY A 1 95 ? 1.511 -9.870 1.949 1.00 97.50 95 GLY A O 1
ATOM 787 N N . LYS A 1 96 ? -0.337 -10.754 2.877 1.00 97.88 96 LYS A N 1
ATOM 788 C CA . LYS A 1 96 ? 0.255 -10.994 4.204 1.00 97.88 96 LYS A CA 1
ATOM 789 C C . LYS A 1 96 ? 1.415 -11.986 4.138 1.00 97.88 96 LYS A C 1
ATOM 791 O O . LYS A 1 96 ? 2.477 -11.709 4.681 1.00 97.88 96 LYS A O 1
ATOM 796 N N . LYS A 1 97 ? 1.236 -13.116 3.442 1.00 97.25 97 LYS A N 1
ATOM 797 C CA . LYS A 1 97 ? 2.293 -14.130 3.279 1.00 97.25 97 LYS A CA 1
ATOM 798 C C . LYS A 1 97 ? 3.516 -13.588 2.546 1.00 97.25 97 LYS A C 1
ATOM 800 O O . LYS A 1 97 ? 4.628 -13.967 2.880 1.00 97.25 97 LYS A O 1
ATOM 805 N N . ALA A 1 98 ? 3.318 -12.695 1.579 1.00 95.75 98 ALA A N 1
ATOM 806 C CA . ALA A 1 98 ? 4.407 -12.122 0.794 1.00 95.75 98 ALA A CA 1
ATOM 807 C C . ALA A 1 98 ? 5.300 -11.135 1.578 1.00 95.75 98 ALA A C 1
ATOM 809 O O . ALA A 1 98 ? 6.346 -10.730 1.073 1.00 95.75 98 ALA A O 1
ATOM 810 N N . VAL A 1 99 ? 4.894 -10.721 2.786 1.00 95.19 99 VAL A N 1
ATOM 811 C CA . VAL A 1 99 ? 5.630 -9.756 3.628 1.00 95.19 99 VAL A CA 1
ATOM 812 C C . VAL A 1 99 ? 5.909 -10.252 5.050 1.00 95.19 99 VAL A C 1
ATOM 814 O O . VAL A 1 99 ? 6.355 -9.453 5.884 1.00 95.19 99 VAL A O 1
ATOM 817 N N . SER A 1 100 ? 5.603 -11.527 5.313 1.00 85.69 100 SER A N 1
ATOM 818 C CA . SER A 1 100 ? 5.831 -12.215 6.588 1.00 85.69 100 SER A CA 1
ATOM 819 C C . SER A 1 100 ? 7.276 -12.664 6.762 1.00 85.69 100 SER A C 1
ATOM 821 O O . SER A 1 100 ? 8.018 -12.731 5.759 1.00 85.69 100 SER A O 1
#

Secondary structure (DSSP, 8-state):
------SSHHHHGGG---HHHHHT-TTTHHHHHHHHHHTTS-B-HHHHHHIIIIIS---HHHHS--HHHHHHHHHHTTSEEEETTTTEEEE-HHHHHTT-